Protein AF-A0A1F8LTP7-F1 (afdb_monomer)

Secondary structure (DSSP, 8-state):
------THHHHHHHHHHHHHHHHH-SS--GGGHHHHHHHHHHHHHTTT-SS-HHHHHHHHHHHHHT--

Solvent-accessible surface area (backbone atoms only — not comparable to full-atom values): 4329 Å² total; per-residue (Å²): 133,85,70,96,77,65,63,68,65,57,56,52,49,51,56,49,50,54,51,44,50,72,70,75,48,94,75,84,61,81,89,47,49,66,58,55,52,51,51,50,50,57,48,62,79,41,71,87,51,91,64,52,71,65,58,56,49,49,54,52,54,52,56,59,74,64,71,120

Mean predicted aligned error: 7.7 Å

Foldseek 3Di:
DPDPPDCVLVVVLVVVLVCCCVPVPPDDDPVCPVVSSVVSVVCSVCVPPPDDPVRVVVVVVVVVVPPD

Structure (mmCIF, N/CA/C/O backbone):
data_AF-A0A1F8LTP7-F1
#
_entry.id   AF-A0A1F8LTP7-F1
#
loop_
_atom_site.group_PDB
_atom_site.id
_atom_site.type_symbol
_atom_site.label_atom_id
_atom_site.label_alt_id
_atom_site.label_comp_id
_atom_site.label_asym_id
_atom_site.label_entity_id
_atom_site.label_seq_id
_atom_site.pdbx_PDB_ins_code
_atom_site.Cartn_x
_atom_site.Cartn_y
_atom_site.Cartn_z
_atom_site.occupancy
_atom_site.B_iso_or_equiv
_atom_site.auth_seq_id
_atom_site.auth_comp_id
_atom_site.auth_asym_id
_atom_site.auth_atom_id
_atom_site.pdbx_PDB_model_num
ATOM 1 N N . MET A 1 1 ? 31.423 11.891 3.704 1.00 40.56 1 MET A N 1
ATOM 2 C CA . MET A 1 1 ? 30.423 11.190 2.873 1.00 40.56 1 MET A CA 1
ATOM 3 C C . MET A 1 1 ? 29.152 11.086 3.702 1.00 40.56 1 MET A C 1
ATOM 5 O O . MET A 1 1 ? 29.060 10.215 4.553 1.00 40.56 1 MET A O 1
ATOM 9 N N . ILE A 1 2 ? 28.248 12.060 3.576 1.00 52.16 2 ILE A N 1
ATOM 10 C CA . ILE A 1 2 ? 26.962 12.033 4.285 1.00 52.16 2 ILE A CA 1
ATOM 11 C C . ILE A 1 2 ? 26.124 10.998 3.537 1.00 52.16 2 ILE A C 1
ATOM 13 O O . ILE A 1 2 ? 25.903 11.147 2.337 1.00 52.16 2 ILE A O 1
ATOM 17 N N . GLY A 1 3 ? 25.804 9.888 4.202 1.00 55.44 3 GLY A N 1
ATOM 18 C CA . GLY A 1 3 ? 25.084 8.776 3.591 1.00 55.44 3 GLY A CA 1
ATOM 19 C C . GLY A 1 3 ? 23.763 9.250 2.993 1.00 55.44 3 GLY A C 1
ATOM 20 O O . GLY A 1 3 ? 23.116 10.136 3.547 1.00 55.44 3 GLY A O 1
ATOM 21 N N . ASN A 1 4 ? 23.372 8.649 1.871 1.00 58.94 4 ASN A N 1
ATOM 22 C CA . ASN A 1 4 ? 22.071 8.807 1.216 1.00 58.94 4 ASN A CA 1
ATOM 23 C C . ASN A 1 4 ? 20.928 8.272 2.114 1.00 58.94 4 ASN A C 1
ATOM 25 O O . ASN A 1 4 ? 20.230 7.320 1.775 1.00 58.94 4 ASN A O 1
ATOM 29 N N . ILE A 1 5 ? 20.771 8.834 3.312 1.00 56.84 5 ILE A N 1
ATOM 30 C CA . ILE A 1 5 ? 19.711 8.511 4.261 1.00 56.84 5 ILE A CA 1
ATOM 31 C C . ILE A 1 5 ? 18.617 9.542 4.018 1.00 56.84 5 ILE A C 1
ATOM 33 O O . ILE A 1 5 ? 18.691 10.679 4.478 1.00 56.84 5 ILE A O 1
ATOM 37 N N . HIS A 1 6 ? 17.632 9.162 3.213 1.00 59.62 6 HIS A N 1
ATOM 38 C CA . HIS A 1 6 ? 16.530 10.034 2.826 1.00 59.62 6 HIS A CA 1
ATOM 39 C C . HIS A 1 6 ? 15.263 9.608 3.570 1.00 59.62 6 HIS A C 1
ATOM 41 O O . HIS A 1 6 ? 14.765 8.502 3.352 1.00 59.62 6 HIS A O 1
ATOM 47 N N . THR A 1 7 ? 14.692 10.482 4.403 1.00 60.16 7 THR A N 1
ATOM 48 C CA . THR A 1 7 ? 13.356 10.257 4.993 1.00 60.16 7 THR A CA 1
ATOM 49 C C . THR A 1 7 ? 12.229 10.462 3.976 1.00 60.16 7 THR A C 1
ATOM 51 O O . THR A 1 7 ? 11.125 9.953 4.166 1.00 60.16 7 THR A O 1
ATOM 54 N N . ASN A 1 8 ? 12.524 11.099 2.835 1.00 65.75 8 ASN A N 1
ATOM 55 C CA . ASN A 1 8 ? 11.583 11.343 1.736 1.00 65.75 8 ASN A CA 1
ATOM 56 C C . ASN A 1 8 ? 10.816 10.080 1.296 1.00 65.75 8 ASN A C 1
ATOM 58 O O . ASN A 1 8 ? 9.637 10.153 0.951 1.00 65.75 8 ASN A O 1
ATOM 62 N N . SER A 1 9 ? 11.454 8.906 1.352 1.00 74.50 9 SER A N 1
ATOM 63 C CA . SER A 1 9 ? 10.818 7.633 0.991 1.00 74.50 9 SER A CA 1
ATOM 64 C C . SER A 1 9 ? 9.779 7.166 2.016 1.00 74.50 9 SER A C 1
ATOM 66 O O . SER A 1 9 ? 8.733 6.648 1.623 1.00 74.50 9 SER A O 1
ATOM 68 N N . ILE A 1 10 ? 10.040 7.339 3.317 1.00 82.56 10 ILE A N 1
ATOM 69 C CA . ILE A 1 10 ? 9.139 6.879 4.385 1.00 82.56 10 ILE A CA 1
ATOM 70 C C . ILE A 1 10 ? 8.006 7.881 4.639 1.00 82.56 10 ILE A C 1
ATOM 72 O O . ILE A 1 10 ? 6.861 7.488 4.852 1.00 82.56 10 ILE A O 1
ATOM 76 N N . GLU A 1 11 ? 8.280 9.180 4.525 1.00 85.81 11 GLU A N 1
ATOM 77 C CA . GLU A 1 11 ? 7.265 10.237 4.613 1.00 85.81 11 GLU A CA 1
ATOM 78 C C . GLU A 1 11 ? 6.263 10.156 3.452 1.00 85.81 11 GLU A C 1
ATOM 80 O O . GLU A 1 11 ? 5.048 10.291 3.654 1.00 85.81 11 GLU A O 1
ATOM 85 N N . GLY A 1 12 ? 6.756 9.858 2.244 1.00 86.75 12 GLY A N 1
ATOM 86 C CA . GLY A 1 12 ? 5.926 9.592 1.072 1.00 86.75 12 GLY A CA 1
ATOM 87 C C . GLY A 1 12 ? 5.013 8.381 1.273 1.00 86.7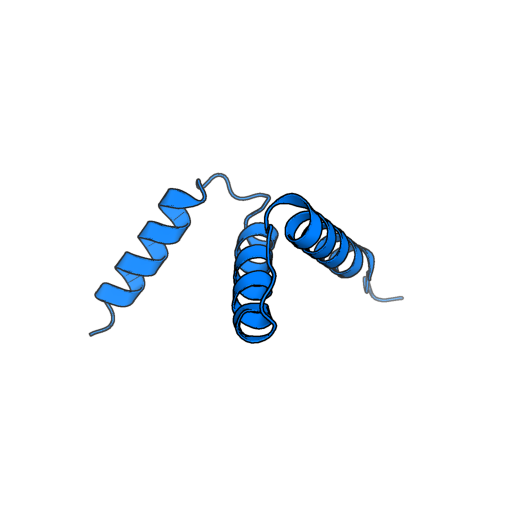5 12 GLY A C 1
ATOM 88 O O . GLY A 1 12 ? 3.809 8.472 1.023 1.00 86.75 12 GLY A O 1
ATOM 89 N N . PHE A 1 13 ? 5.551 7.281 1.808 1.00 89.44 13 PHE A N 1
ATOM 90 C CA . PHE A 1 13 ? 4.771 6.088 2.146 1.00 89.44 13 PHE A CA 1
ATOM 91 C C . PHE A 1 13 ? 3.625 6.406 3.119 1.00 89.44 13 PHE A C 1
ATOM 93 O O . PHE A 1 13 ? 2.458 6.156 2.810 1.00 89.44 13 PHE A O 1
ATOM 100 N N . TRP A 1 14 ? 3.919 7.039 4.258 1.00 90.25 14 TRP A N 1
ATOM 101 C CA . TRP A 1 14 ? 2.893 7.371 5.254 1.00 90.25 14 TRP A CA 1
ATOM 102 C C . TRP A 1 14 ? 1.859 8.372 4.743 1.00 90.25 14 TRP A C 1
ATOM 104 O O . TRP A 1 14 ? 0.699 8.343 5.161 1.00 90.25 14 TRP A O 1
ATOM 114 N N . SER A 1 15 ? 2.250 9.253 3.825 1.00 90.50 15 SER A N 1
ATOM 115 C CA . SER A 1 15 ? 1.324 10.176 3.171 1.00 90.50 15 SER A CA 1
ATOM 116 C C . SER A 1 15 ? 0.303 9.459 2.284 1.00 90.50 15 SER A C 1
ATOM 118 O O . SER A 1 15 ? -0.830 9.933 2.176 1.00 90.50 15 SER A O 1
ATOM 120 N N . LEU A 1 16 ? 0.678 8.335 1.666 1.00 90.00 16 LEU A N 1
ATOM 121 C CA . LEU A 1 16 ? -0.229 7.486 0.887 1.00 90.00 16 LEU A CA 1
ATOM 122 C C . LEU A 1 16 ? -1.143 6.665 1.798 1.00 90.00 16 LEU A C 1
ATOM 124 O O . LEU A 1 16 ? -2.352 6.663 1.584 1.00 90.00 16 LEU A O 1
ATOM 128 N N . VAL A 1 17 ? -0.586 6.048 2.848 1.00 92.12 17 VAL A N 1
ATOM 129 C CA . VAL A 1 17 ? -1.354 5.260 3.829 1.00 92.12 17 VAL A CA 1
ATOM 130 C C . VAL A 1 17 ? -2.466 6.103 4.454 1.00 92.12 17 VAL A C 1
ATOM 132 O O . VAL A 1 17 ? -3.627 5.714 4.415 1.00 92.12 17 VAL A O 1
ATOM 135 N N . LYS A 1 18 ? -2.142 7.296 4.970 1.00 90.44 18 LYS A N 1
ATOM 136 C CA . LYS A 1 18 ? -3.125 8.178 5.625 1.00 90.44 18 LYS A CA 1
ATOM 137 C C . LYS A 1 18 ? -4.249 8.615 4.682 1.00 90.44 18 LYS A C 1
ATOM 139 O O . LYS A 1 18 ? -5.414 8.588 5.064 1.00 90.44 18 LYS A O 1
ATOM 144 N N . ARG A 1 19 ? -3.915 8.992 3.441 1.00 91.25 19 ARG A N 1
ATOM 145 C CA . ARG A 1 19 ? -4.914 9.357 2.419 1.00 91.25 19 ARG A CA 1
ATOM 146 C C . ARG A 1 19 ? -5.805 8.177 2.050 1.00 91.25 19 ARG A C 1
ATOM 148 O O . ARG A 1 19 ? -7.010 8.343 1.913 1.00 91.25 19 ARG A O 1
ATOM 155 N N . GLY A 1 20 ? -5.207 7.001 1.919 1.00 89.56 20 GLY A N 1
ATOM 156 C CA . GLY A 1 20 ? -5.904 5.763 1.629 1.00 89.56 20 GLY A CA 1
ATOM 157 C C . GLY A 1 20 ? -6.886 5.352 2.723 1.00 89.56 20 GLY A C 1
ATOM 158 O O . GLY A 1 20 ? -8.042 5.072 2.428 1.00 89.56 20 GLY A O 1
ATOM 159 N N . ILE A 1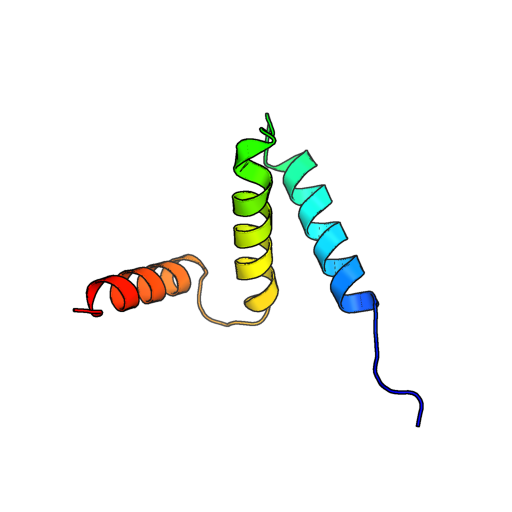 21 ? -6.454 5.394 3.986 1.00 88.56 21 ILE A N 1
ATOM 160 C CA . ILE A 1 21 ? -7.302 5.127 5.156 1.00 88.56 21 ILE A CA 1
ATOM 161 C C . ILE A 1 21 ? -8.481 6.104 5.210 1.00 88.56 21 ILE A C 1
ATOM 163 O O . ILE A 1 21 ? -9.619 5.669 5.325 1.00 88.56 21 ILE A O 1
ATOM 167 N N . ASN A 1 22 ? -8.226 7.403 5.043 1.00 87.38 22 ASN A N 1
ATOM 168 C CA . ASN A 1 22 ? -9.280 8.417 5.113 1.00 87.38 22 ASN A CA 1
ATOM 169 C C . ASN A 1 22 ? -10.250 8.397 3.919 1.00 87.38 22 ASN A C 1
ATOM 171 O O . ASN A 1 22 ? -11.370 8.879 4.052 1.00 87.38 22 ASN A O 1
ATOM 175 N N . GLY A 1 23 ? -9.815 7.929 2.743 1.00 85.81 23 GLY A N 1
ATOM 176 C CA . GLY A 1 23 ? -10.596 8.022 1.504 1.00 85.81 23 GLY A CA 1
ATOM 177 C C . GLY A 1 23 ? -11.274 6.727 1.059 1.00 85.81 23 GLY A C 1
ATOM 178 O O . GLY A 1 23 ? -12.353 6.778 0.480 1.00 85.81 23 GLY A O 1
ATOM 179 N N . VAL A 1 24 ? -10.646 5.571 1.289 1.00 87.38 24 VAL A N 1
ATOM 180 C CA . VAL A 1 24 ? -11.143 4.266 0.811 1.00 87.38 24 VAL A CA 1
ATOM 181 C C . VAL A 1 24 ? -11.977 3.562 1.878 1.00 87.38 24 VAL A C 1
ATOM 183 O O . VAL A 1 24 ? -12.933 2.861 1.553 1.00 87.38 24 VAL A O 1
ATOM 186 N N . TYR A 1 25 ? -11.631 3.743 3.152 1.00 85.44 25 TYR A N 1
ATOM 187 C CA . TYR A 1 25 ? -12.219 2.990 4.252 1.00 85.44 25 TYR A CA 1
ATOM 188 C C . TYR A 1 25 ? -13.242 3.836 5.011 1.00 85.44 25 TYR A C 1
ATOM 190 O O . TYR A 1 25 ? -12.917 4.877 5.570 1.00 85.44 25 TYR A O 1
ATOM 198 N N . HIS A 1 26 ? -14.492 3.371 5.050 1.00 81.44 26 HIS A N 1
ATOM 199 C CA . HIS A 1 26 ? -15.588 4.087 5.715 1.00 81.44 26 HIS A CA 1
ATOM 200 C C . HIS A 1 26 ? -15.622 3.856 7.240 1.00 81.44 26 HIS A C 1
ATOM 202 O O . HIS A 1 26 ? -16.179 4.660 7.986 1.00 81.44 26 HIS A O 1
ATOM 208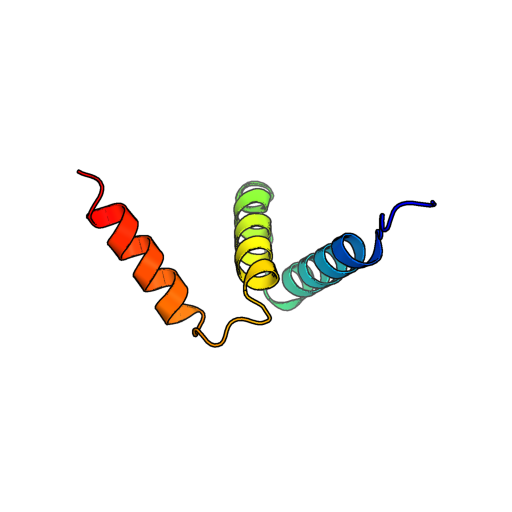 N N . SER A 1 27 ? -15.030 2.750 7.702 1.00 81.50 27 SER A N 1
ATOM 209 C CA . SER A 1 27 ? -14.820 2.421 9.113 1.00 81.50 27 SER A CA 1
ATOM 210 C C . SER A 1 27 ? -13.501 1.667 9.252 1.00 81.50 27 SER A C 1
ATOM 212 O O . SER A 1 27 ? -13.230 0.736 8.492 1.00 81.50 27 SER A O 1
ATOM 214 N N . VAL A 1 28 ? -12.664 2.092 10.196 1.00 81.94 28 VAL A N 1
ATOM 215 C CA . VAL A 1 28 ? -11.303 1.580 10.385 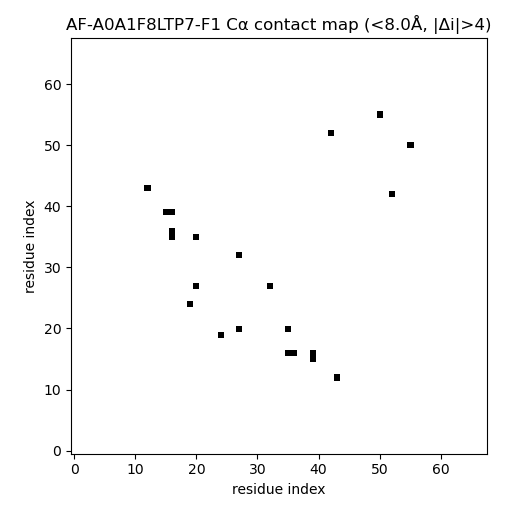1.00 81.94 28 VAL A CA 1
ATOM 216 C C . VAL A 1 28 ? -11.222 0.995 11.789 1.00 81.94 28 VAL A C 1
ATOM 218 O O . VAL A 1 28 ? -11.102 1.731 12.765 1.00 81.94 28 VAL A O 1
ATOM 221 N N . GLY A 1 29 ? -11.316 -0.331 11.890 1.00 85.94 29 GLY A N 1
ATOM 222 C CA . GLY A 1 29 ? -11.062 -1.054 13.138 1.00 85.94 29 GLY A CA 1
ATOM 223 C C . GLY A 1 29 ? -9.568 -1.090 13.460 1.00 85.94 29 GLY A C 1
ATOM 224 O O . GLY A 1 29 ? -8.736 -1.237 12.556 1.00 85.94 29 GLY A O 1
ATOM 225 N N . SER A 1 30 ? -9.218 -0.961 14.741 1.00 86.19 30 SER A N 1
ATOM 226 C CA . SER A 1 30 ? -7.825 -1.046 15.200 1.00 86.19 30 SER A CA 1
ATOM 227 C C . SER A 1 30 ? -7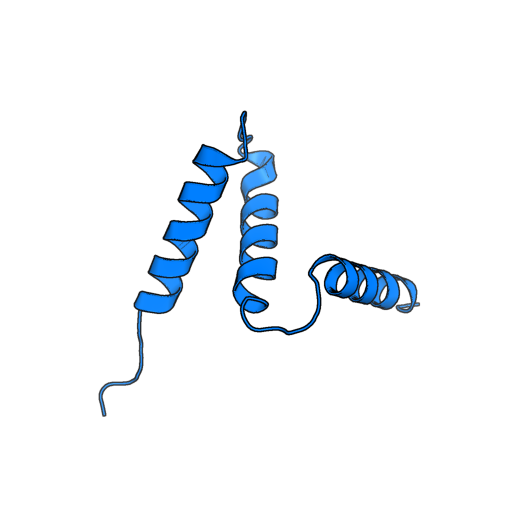.238 -2.446 14.980 1.00 86.19 30 SER A C 1
ATOM 229 O O . SER A 1 30 ? -6.031 -2.594 14.791 1.00 86.19 30 SER A O 1
ATOM 231 N N . GLU A 1 31 ? -8.098 -3.461 14.907 1.00 90.56 31 GLU A N 1
ATOM 232 C CA . GLU A 1 31 ? -7.754 -4.867 14.702 1.00 90.56 31 GLU A CA 1
ATOM 233 C C . GLU A 1 31 ? -7.162 -5.122 13.306 1.00 90.56 31 GLU A C 1
ATOM 235 O O . GLU A 1 31 ? -6.386 -6.057 13.113 1.00 90.56 31 GLU A O 1
ATOM 240 N N . TYR A 1 32 ? -7.482 -4.266 12.330 1.00 88.44 32 TYR A N 1
ATOM 241 C CA . TYR A 1 32 ? -7.066 -4.413 10.931 1.00 88.44 32 TYR A CA 1
ATOM 242 C C . TYR A 1 32 ? -5.904 -3.497 10.538 1.00 88.44 32 TYR A C 1
ATOM 244 O O . TYR A 1 32 ? -5.474 -3.519 9.383 1.00 88.44 32 TYR A O 1
ATOM 252 N N . LEU A 1 33 ? -5.350 -2.717 11.476 1.00 90.12 33 LEU A N 1
ATOM 253 C CA . LEU A 1 33 ? -4.255 -1.778 11.198 1.00 90.12 33 LEU A CA 1
ATOM 254 C C . LEU A 1 33 ? -3.066 -2.452 10.514 1.00 90.12 33 LEU A C 1
ATOM 256 O O . LEU A 1 33 ? -2.534 -1.925 9.536 1.00 90.12 33 LEU A O 1
ATOM 260 N N . GLN A 1 34 ? -2.692 -3.645 10.979 1.00 90.94 34 GLN A N 1
ATOM 261 C CA . GLN A 1 34 ? -1.60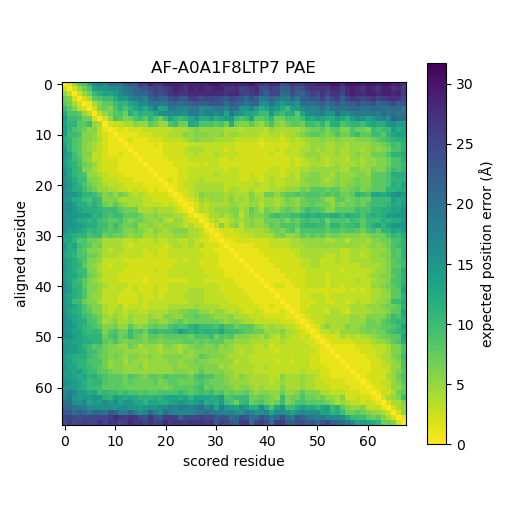5 -4.401 10.369 1.00 90.94 34 GLN A CA 1
ATOM 262 C C . GLN A 1 34 ? -1.933 -4.802 8.925 1.00 90.94 34 GLN A C 1
ATOM 264 O O . GLN A 1 34 ? -1.071 -4.711 8.052 1.00 90.94 34 GLN A O 1
ATOM 269 N N . SER A 1 35 ? -3.176 -5.199 8.651 1.00 90.31 35 SER A N 1
ATOM 270 C CA . SER A 1 35 ? -3.632 -5.567 7.308 1.00 90.31 35 SER A CA 1
ATOM 271 C C . SER A 1 35 ? -3.583 -4.379 6.347 1.00 90.31 35 SER A C 1
ATOM 273 O O . SER A 1 35 ? -3.077 -4.528 5.235 1.00 90.31 35 SER A O 1
ATOM 275 N N . TYR A 1 36 ? -4.003 -3.187 6.787 1.00 90.44 36 TYR A N 1
ATOM 276 C CA . TYR A 1 36 ? -3.899 -1.968 5.979 1.00 90.44 36 TYR A CA 1
ATOM 277 C C . TYR A 1 36 ? -2.442 -1.636 5.650 1.00 90.44 36 TYR A C 1
ATOM 279 O O . TYR A 1 36 ? -2.096 -1.412 4.491 1.00 90.44 36 TYR A O 1
ATOM 287 N N . VAL A 1 37 ? -1.553 -1.659 6.647 1.00 91.75 37 VAL A N 1
ATOM 288 C CA . VAL A 1 37 ? -0.124 -1.386 6.425 1.00 91.75 37 VAL A CA 1
ATOM 289 C C . VAL A 1 37 ? 0.496 -2.418 5.479 1.00 91.75 37 VAL A C 1
ATOM 291 O O . VAL A 1 37 ? 1.256 -2.042 4.587 1.00 91.75 37 VAL A O 1
ATOM 294 N N . ASN A 1 38 ? 0.139 -3.698 5.616 1.00 91.62 38 ASN A N 1
ATOM 295 C CA . ASN A 1 38 ? 0.616 -4.762 4.732 1.00 91.62 38 ASN A CA 1
ATOM 296 C C . ASN A 1 38 ? 0.180 -4.542 3.276 1.00 91.62 38 ASN A C 1
ATOM 298 O O . ASN A 1 38 ? 0.992 -4.712 2.365 1.00 91.62 38 ASN A O 1
ATOM 302 N N . GLU A 1 39 ? -1.071 -4.138 3.048 1.00 89.62 39 GLU A N 1
ATOM 303 C CA . GLU A 1 39 ? -1.586 -3.824 1.712 1.00 89.62 39 GLU A CA 1
ATOM 304 C C . GLU A 1 39 ? -0.818 -2.653 1.085 1.00 89.62 39 GLU A C 1
ATOM 306 O O . GLU A 1 39 ? -0.267 -2.777 -0.014 1.00 89.62 39 GLU A O 1
ATOM 311 N N . TYR A 1 40 ? -0.723 -1.525 1.795 1.00 91.31 40 TYR A N 1
ATOM 312 C CA . TYR A 1 40 ? -0.014 -0.349 1.293 1.00 91.31 40 TYR A CA 1
ATOM 313 C C . TYR A 1 40 ? 1.478 -0.620 1.102 1.00 91.31 40 TYR A C 1
ATOM 315 O O . TYR A 1 40 ? 2.054 -0.139 0.128 1.00 91.31 40 TYR A O 1
ATOM 323 N N . GLY A 1 41 ? 2.107 -1.422 1.965 1.00 91.56 41 GLY A N 1
ATOM 324 C CA . GLY A 1 41 ? 3.494 -1.858 1.802 1.00 91.56 41 GLY A CA 1
ATOM 325 C C . GLY A 1 41 ? 3.684 -2.708 0.545 1.00 91.56 41 GLY A C 1
ATOM 326 O O . GLY A 1 41 ? 4.601 -2.467 -0.243 1.00 91.56 41 GLY A O 1
ATOM 327 N N . PHE A 1 42 ? 2.779 -3.658 0.302 1.00 89.62 42 PHE A N 1
ATOM 328 C CA . PHE A 1 42 ? 2.804 -4.495 -0.896 1.00 89.62 42 PHE A CA 1
ATOM 329 C C . PHE A 1 42 ? 2.662 -3.666 -2.181 1.00 89.62 42 PHE A C 1
ATOM 331 O O . PHE A 1 42 ? 3.436 -3.869 -3.120 1.00 89.62 42 PHE A O 1
ATOM 338 N N . ARG A 1 43 ? 1.738 -2.696 -2.191 1.00 88.00 43 ARG A N 1
ATOM 339 C CA . ARG A 1 43 ? 1.512 -1.764 -3.309 1.00 88.00 43 ARG A CA 1
ATOM 340 C C . ARG A 1 43 ? 2.700 -0.830 -3.525 1.00 88.00 43 ARG A C 1
ATOM 342 O O . ARG A 1 43 ? 3.178 -0.694 -4.647 1.00 88.00 43 ARG A O 1
ATOM 349 N N . TYR A 1 44 ? 3.207 -0.211 -2.459 1.00 88.25 44 TYR A N 1
ATOM 350 C CA . TYR A 1 44 ? 4.295 0.765 -2.537 1.00 88.25 44 TYR A CA 1
ATOM 351 C C . TYR A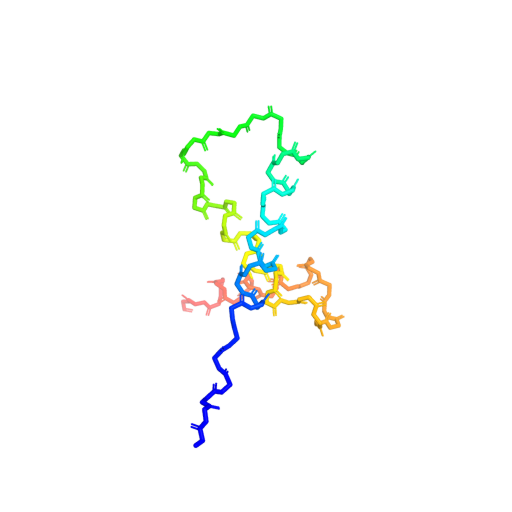 1 44 ? 5.582 0.150 -3.090 1.00 88.25 44 TYR A C 1
ATOM 353 O O . TYR A 1 44 ? 6.220 0.735 -3.964 1.00 88.25 44 TYR A O 1
ATOM 361 N N . ASN A 1 45 ? 5.914 -1.069 -2.660 1.00 87.62 45 ASN A N 1
ATOM 362 C CA . ASN A 1 45 ? 7.092 -1.794 -3.140 1.00 87.62 45 ASN A CA 1
ATOM 363 C C . ASN A 1 45 ? 6.981 -2.234 -4.610 1.00 87.62 45 ASN A C 1
ATOM 365 O O . ASN A 1 45 ? 7.994 -2.533 -5.234 1.00 87.62 45 ASN A O 1
ATOM 369 N N . ARG A 1 46 ? 5.767 -2.270 -5.173 1.00 87.25 46 ARG A N 1
ATOM 370 C CA . ARG A 1 46 ? 5.489 -2.687 -6.559 1.00 87.25 46 ARG A CA 1
ATOM 371 C C . ARG A 1 46 ? 5.072 -1.538 -7.472 1.00 87.25 46 ARG A C 1
ATOM 373 O O . ARG A 1 46 ? 4.731 -1.776 -8.621 1.00 87.25 46 ARG A O 1
ATOM 380 N N . ARG A 1 47 ? 5.150 -0.289 -7.006 1.00 83.75 47 ARG A N 1
ATOM 381 C CA . ARG A 1 47 ? 4.663 0.896 -7.739 1.00 83.75 47 ARG A CA 1
ATOM 382 C C . ARG A 1 47 ? 5.314 1.139 -9.110 1.00 83.75 47 ARG A C 1
ATOM 384 O O . ARG A 1 47 ? 4.754 1.879 -9.903 1.00 83.75 47 ARG A O 1
ATOM 391 N N . ASN A 1 48 ? 6.489 0.557 -9.352 1.00 86.69 48 ASN A N 1
ATOM 392 C CA . ASN A 1 48 ? 7.229 0.651 -10.615 1.00 86.69 48 ASN A CA 1
ATOM 393 C C . ASN A 1 48 ? 7.318 -0.710 -11.334 1.00 86.69 48 ASN A C 1
ATOM 395 O O . ASN A 1 48 ? 8.195 -0.898 -12.168 1.00 86.69 48 ASN A O 1
ATOM 399 N N . SER A 1 49 ? 6.510 -1.694 -10.934 1.00 86.31 49 SER A N 1
ATOM 400 C CA . SER A 1 49 ? 6.479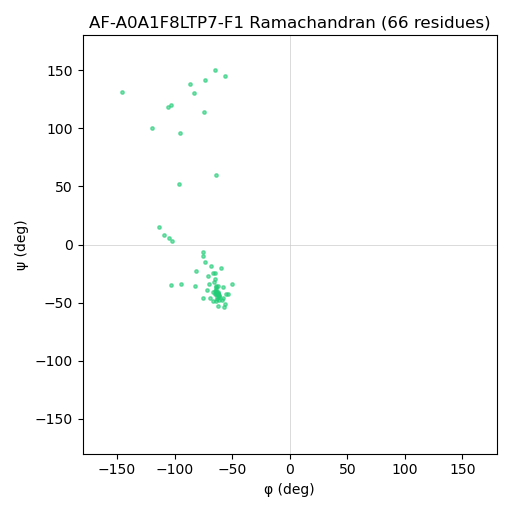 -2.998 -11.590 1.00 86.31 49 SER A CA 1
ATOM 401 C C . SER A 1 49 ? 5.512 -2.957 -12.767 1.00 86.31 49 SER A C 1
ATOM 403 O O . SER A 1 49 ? 4.405 -2.443 -12.629 1.00 86.31 49 SER A O 1
ATOM 405 N N . ASP A 1 50 ? 5.907 -3.560 -13.886 1.00 86.62 50 ASP A N 1
ATOM 406 C CA . ASP A 1 50 ? 5.039 -3.729 -15.060 1.00 86.62 50 ASP A CA 1
ATOM 407 C C . ASP A 1 50 ? 3.986 -4.836 -14.868 1.00 86.62 50 ASP A C 1
ATOM 409 O O . ASP A 1 50 ? 3.109 -5.034 -15.707 1.00 86.62 50 ASP A O 1
ATOM 413 N N . ILE A 1 51 ? 4.061 -5.574 -13.755 1.00 86.38 51 ILE A N 1
ATOM 414 C CA . ILE A 1 51 ? 3.128 -6.647 -13.416 1.00 86.38 51 ILE A CA 1
ATOM 415 C C . ILE A 1 51 ? 1.890 -6.035 -12.767 1.00 86.38 51 ILE A C 1
ATOM 417 O O . ILE A 1 51 ? 1.988 -5.262 -11.809 1.00 86.38 51 ILE A O 1
ATOM 421 N N . THR A 1 52 ? 0.707 -6.423 -13.246 1.00 88.44 52 THR A N 1
ATOM 422 C CA . THR A 1 52 ? -0.536 -5.962 -12.632 1.00 88.44 52 THR A CA 1
ATOM 423 C C . THR A 1 52 ? -0.660 -6.493 -11.203 1.00 88.44 52 THR A C 1
ATOM 425 O O . THR A 1 52 ? -0.184 -7.574 -10.851 1.00 88.44 52 THR A O 1
ATOM 428 N N . MET A 1 53 ? -1.332 -5.729 -10.342 1.00 88.44 53 MET A N 1
ATOM 429 C CA . MET A 1 53 ? -1.519 -6.116 -8.942 1.00 88.44 53 MET A CA 1
ATOM 430 C C . MET A 1 53 ? -2.219 -7.470 -8.792 1.00 88.44 53 MET A C 1
ATOM 432 O O . MET A 1 53 ? -1.870 -8.235 -7.896 1.00 88.44 53 MET A O 1
ATOM 436 N N . PHE A 1 54 ? -3.175 -7.772 -9.672 1.00 88.62 54 PHE A N 1
ATOM 437 C CA . PHE A 1 54 ? -3.894 -9.042 -9.670 1.00 88.62 54 PHE A CA 1
ATOM 438 C C . PHE A 1 54 ? -2.955 -10.219 -9.960 1.00 88.62 54 PHE A C 1
ATOM 440 O O . PHE A 1 54 ? -2.908 -11.166 -9.175 1.00 88.62 54 PHE A O 1
ATOM 447 N N . ASP A 1 55 ? -2.129 -10.112 -11.002 1.00 89.81 55 ASP A N 1
ATOM 448 C CA . ASP A 1 55 ? -1.165 -11.157 -11.370 1.00 89.81 55 ASP A CA 1
ATOM 449 C C . ASP A 1 55 ? -0.111 -11.362 -10.273 1.00 89.81 55 ASP A C 1
ATOM 451 O O . ASP A 1 55 ? 0.255 -12.491 -9.943 1.00 89.81 55 ASP A O 1
ATOM 455 N N . ALA A 1 56 ? 0.333 -10.273 -9.637 1.00 88.25 56 ALA A N 1
ATOM 456 C CA . ALA A 1 56 ? 1.262 -10.334 -8.513 1.00 88.25 56 ALA A CA 1
ATOM 457 C C . ALA A 1 56 ? 0.666 -11.059 -7.292 1.00 88.25 56 ALA A C 1
ATOM 459 O O . ALA A 1 56 ? 1.384 -11.773 -6.583 1.00 88.25 56 ALA A O 1
ATOM 460 N N . PHE A 1 57 ? -0.633 -10.884 -7.032 1.00 88.00 57 PHE A N 1
ATOM 461 C CA . PHE A 1 57 ? -1.339 -11.619 -5.981 1.00 88.00 57 PHE A CA 1
ATOM 462 C C . PHE A 1 57 ? -1.494 -13.097 -6.334 1.00 88.00 57 PHE A C 1
ATOM 464 O O . PHE A 1 57 ? -1.180 -13.945 -5.496 1.00 88.00 57 PHE A O 1
ATOM 471 N N . LEU A 1 58 ? -1.911 -13.409 -7.564 1.00 90.50 58 LEU A N 1
ATOM 472 C CA . LEU A 1 58 ? -2.039 -14.789 -8.030 1.00 90.50 58 LEU A CA 1
ATOM 473 C C . LEU A 1 58 ? -0.715 -15.543 -7.928 1.00 90.50 58 LEU A C 1
ATOM 475 O O . LEU A 1 58 ? -0.686 -16.635 -7.366 1.00 90.50 58 LEU A O 1
ATOM 479 N N . GLY A 1 59 ? 0.390 -14.940 -8.377 1.00 88.88 59 GLY A N 1
ATOM 480 C CA . GLY A 1 59 ? 1.716 -15.544 -8.261 1.00 88.88 59 GLY A CA 1
ATOM 481 C C . GLY A 1 59 ? 2.061 -15.910 -6.817 1.00 88.88 59 GLY A C 1
ATOM 482 O O . GLY A 1 59 ? 2.526 -17.015 -6.555 1.00 88.88 59 GLY A O 1
ATOM 483 N N . ARG A 1 60 ? 1.748 -15.033 -5.854 1.00 86.19 60 ARG A N 1
ATOM 484 C CA . ARG A 1 60 ? 1.995 -15.299 -4.431 1.00 86.19 60 ARG A CA 1
ATOM 485 C C . ARG A 1 60 ? 1.127 -16.437 -3.886 1.00 86.19 60 ARG A C 1
ATOM 487 O O . ARG A 1 60 ? 1.633 -17.249 -3.119 1.00 86.19 60 ARG A O 1
ATOM 494 N N . LEU A 1 61 ? -0.149 -16.507 -4.269 1.00 87.62 61 LEU A N 1
ATOM 495 C CA . LEU A 1 61 ? -1.051 -17.590 -3.854 1.00 87.62 61 LEU A CA 1
ATOM 496 C C . LEU A 1 61 ? -0.605 -18.942 -4.417 1.00 87.62 61 LEU A C 1
ATOM 498 O O . LEU A 1 61 ? -0.568 -19.925 -3.682 1.00 87.62 61 LEU A O 1
ATOM 502 N N . VAL A 1 62 ? -0.203 -18.976 -5.689 1.00 90.69 62 VAL A N 1
ATOM 503 C CA . VAL A 1 62 ? 0.342 -20.180 -6.327 1.00 90.69 62 VAL A CA 1
ATOM 504 C C . VAL A 1 62 ? 1.637 -20.616 -5.641 1.00 90.69 62 VAL A C 1
ATOM 506 O O . VAL A 1 62 ? 1.792 -21.796 -5.351 1.00 90.69 62 VAL A O 1
ATOM 509 N N . SER A 1 63 ? 2.536 -19.682 -5.306 1.00 84.94 63 SER A N 1
ATOM 510 C CA . SER A 1 63 ? 3.759 -2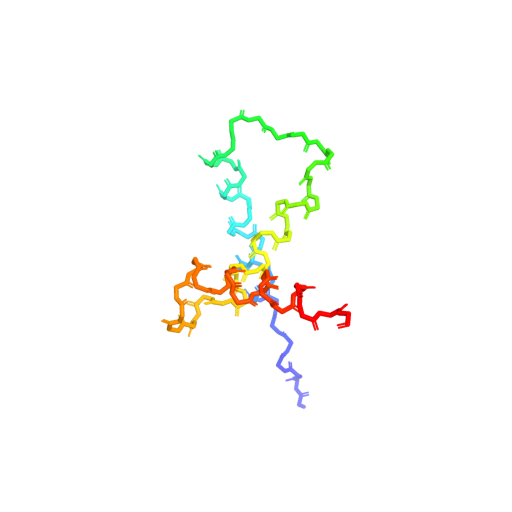0.000 -4.555 1.00 84.94 63 SER A CA 1
ATOM 511 C C . SER A 1 63 ? 3.481 -20.563 -3.158 1.00 84.94 63 SER A C 1
ATOM 513 O O . SER A 1 63 ? 4.208 -21.445 -2.721 1.00 84.94 63 SER A O 1
ATOM 515 N N . TYR A 1 64 ? 2.438 -20.097 -2.462 1.00 79.12 64 TYR A N 1
ATOM 516 C CA . TYR A 1 64 ? 2.028 -20.692 -1.184 1.00 79.12 64 TYR A CA 1
ATOM 517 C C . TYR A 1 64 ? 1.413 -22.088 -1.355 1.00 79.12 64 TYR A C 1
ATOM 519 O O . TYR A 1 64 ? 1.624 -22.940 -0.502 1.00 79.12 64 TYR A O 1
ATOM 527 N N . GLY A 1 65 ? 0.689 -22.340 -2.449 1.00 73.12 65 GLY A N 1
ATOM 528 C CA . GLY A 1 65 ? 0.093 -23.650 -2.740 1.00 73.12 65 GLY A CA 1
ATOM 529 C C . GLY A 1 65 ? 1.077 -24.720 -3.231 1.00 73.12 65 GLY A C 1
ATOM 530 O O . GLY A 1 65 ? 0.695 -25.878 -3.331 1.00 73.12 65 GLY A O 1
ATOM 531 N N . GLN A 1 66 ? 2.318 -24.342 -3.552 1.00 61.34 66 GLN A N 1
ATOM 532 C CA . GLN A 1 66 ? 3.405 -25.234 -3.997 1.00 61.34 66 GLN A CA 1
ATOM 533 C C . GLN A 1 66 ? 4.455 -25.473 -2.894 1.00 61.34 66 GLN A C 1
ATOM 535 O O . GLN A 1 66 ? 5.504 -26.056 -3.148 1.00 61.34 66 GLN A O 1
ATOM 540 N N . GLY A 1 67 ? 4.199 -24.967 -1.685 1.00 61.06 67 GLY A N 1
ATOM 541 C CA . GLY A 1 67 ? 5.030 -25.158 -0.501 1.00 61.06 67 GLY A CA 1
ATOM 542 C C . GLY A 1 67 ? 4.537 -26.301 0.386 1.00 61.06 67 GLY A C 1
ATOM 543 O O . GLY A 1 67 ? 4.340 -26.066 1.574 1.00 61.06 67 GLY A O 1
ATOM 544 N N . GLU A 1 68 ? 4.333 -27.485 -0.200 1.00 47.09 68 GLU A N 1
ATOM 545 C CA . GLU A 1 68 ? 4.431 -28.810 0.442 1.00 47.09 68 GLU A CA 1
ATOM 546 C C . GLU A 1 68 ? 5.219 -29.751 -0.477 1.00 47.09 68 GLU A C 1
ATOM 548 O O . GLU A 1 68 ? 4.906 -29.786 -1.690 1.00 47.09 68 GLU A O 1
#

Radius of gyration: 15.47 Å; Cα contacts (8 Å, |Δi|>4): 11; chains: 1; bounding box: 46×41×30 Å

pLDDT: mean 82.4, std 12.32, range [40.56, 92.12]

Sequence (68 aa):
MIGNIHTNSIEGFWSLVKRGINGVYHSVGSEYLQSYVNEYGFRYNRRNSDITMFDAFLGRLVSYGQGE